Protein AF-X1RMA0-F1 (afdb_monomer)

Nearest PDB structures (foldseek):
  2y9h-assembly2_C  TM=3.736E-01  e=3.540E-01  Thermus thermophilus HB8
  2y9h-assembly3_E  TM=3.207E-01  e=3.540E-01  Thermus thermophilus HB8
  4dtt-assembly1_A  TM=2.910E-01  e=2.922E+00  Homo sapiens

Structure (mmCIF, N/CA/C/O backbone):
data_AF-X1RMA0-F1
#
_entry.id   AF-X1RMA0-F1
#
loop_
_atom_site.group_PDB
_atom_site.id
_atom_site.type_symbol
_atom_site.label_atom_id
_atom_site.label_alt_id
_atom_site.label_comp_id
_atom_site.label_asym_id
_atom_site.label_entity_id
_atom_site.label_seq_id
_atom_site.pdbx_PDB_ins_code
_atom_site.Cartn_x
_atom_site.Cartn_y
_atom_site.Cartn_z
_atom_site.occupancy
_atom_site.B_iso_or_equiv
_atom_site.auth_seq_id
_atom_site.auth_comp_id
_atom_site.auth_asym_id
_atom_site.auth_atom_id
_atom_site.pdbx_PDB_model_num
ATOM 1 N N . MET A 1 1 ? -9.703 4.167 1.475 1.00 93.69 1 MET A N 1
ATOM 2 C CA . MET A 1 1 ? -9.109 4.541 0.170 1.00 93.69 1 MET A CA 1
ATOM 3 C C . MET A 1 1 ? -8.806 3.304 -0.662 1.00 93.69 1 MET A C 1
ATOM 5 O O . MET A 1 1 ? -8.514 2.256 -0.095 1.00 93.69 1 MET A O 1
ATOM 9 N N . PHE A 1 2 ? -8.829 3.429 -1.986 1.00 94.50 2 PHE A N 1
ATOM 10 C CA . PHE A 1 2 ? -8.425 2.389 -2.934 1.00 94.50 2 PHE A CA 1
ATOM 11 C C . PHE A 1 2 ? -7.285 2.900 -3.820 1.00 94.50 2 PHE A C 1
ATOM 13 O O . PHE A 1 2 ? -7.310 4.049 -4.250 1.00 94.50 2 PHE A O 1
ATOM 20 N N . GLY A 1 3 ? -6.272 2.078 -4.086 1.00 94.06 3 GLY A N 1
ATOM 21 C CA . GLY A 1 3 ? -5.057 2.512 -4.764 1.00 94.06 3 GLY A CA 1
ATOM 22 C C . GLY A 1 3 ? -4.487 1.504 -5.753 1.00 94.06 3 GLY A C 1
ATOM 23 O O . GLY A 1 3 ? -4.527 0.296 -5.545 1.00 94.06 3 GLY A O 1
ATOM 24 N N . HIS A 1 4 ? -3.884 2.047 -6.800 1.00 94.12 4 HIS A N 1
ATOM 25 C CA . HIS A 1 4 ? -3.093 1.368 -7.814 1.00 94.12 4 HIS A CA 1
ATOM 26 C C . HIS A 1 4 ? -1.641 1.817 -7.668 1.00 94.12 4 HIS A C 1
ATOM 28 O O . HIS A 1 4 ? -1.343 2.981 -7.936 1.00 94.12 4 HIS A O 1
ATOM 34 N N . LEU A 1 5 ? -0.740 0.932 -7.244 1.00 95.50 5 LEU A N 1
ATOM 35 C CA . LEU A 1 5 ? 0.648 1.259 -6.904 1.00 95.50 5 LEU A CA 1
ATOM 36 C C . LEU A 1 5 ? 1.614 0.472 -7.792 1.00 95.50 5 LEU A C 1
ATOM 38 O O . LEU A 1 5 ? 1.718 -0.750 -7.694 1.00 95.50 5 LEU A O 1
ATOM 42 N N . THR A 1 6 ? 2.355 1.171 -8.641 1.00 94.75 6 THR A N 1
ATOM 43 C CA . THR A 1 6 ? 3.224 0.575 -9.662 1.00 94.75 6 THR A CA 1
ATOM 44 C C . THR A 1 6 ? 4.682 0.924 -9.415 1.00 94.75 6 THR A C 1
ATOM 46 O O . THR A 1 6 ? 5.013 2.069 -9.086 1.00 94.75 6 THR A O 1
ATOM 49 N N . TYR A 1 7 ? 5.563 -0.048 -9.631 1.00 95.38 7 TYR A N 1
ATOM 50 C CA . TYR A 1 7 ? 7.005 0.189 -9.667 1.00 95.38 7 TYR A CA 1
ATOM 51 C C . TYR A 1 7 ? 7.424 0.879 -10.976 1.00 95.38 7 TYR A C 1
ATOM 53 O O . TYR A 1 7 ? 6.685 0.892 -11.965 1.00 95.38 7 TYR A O 1
ATOM 61 N N . LYS A 1 8 ? 8.610 1.489 -10.980 1.00 93.81 8 LYS A N 1
ATOM 62 C CA . LYS A 1 8 ? 9.207 2.100 -12.181 1.00 93.81 8 LYS A CA 1
ATOM 63 C C . LYS A 1 8 ? 9.932 1.075 -13.056 1.00 93.81 8 LYS A C 1
ATOM 65 O O . LYS A 1 8 ? 9.943 1.222 -14.271 1.00 93.81 8 LYS A O 1
ATOM 70 N N . GLN A 1 9 ? 10.482 0.030 -12.441 1.00 91.12 9 GLN A N 1
ATOM 71 C CA . GLN A 1 9 ? 11.239 -1.050 -13.081 1.00 91.12 9 GLN A CA 1
ATOM 72 C C . GLN A 1 9 ? 10.783 -2.420 -12.552 1.00 91.12 9 GLN A C 1
ATOM 74 O O . GLN A 1 9 ? 10.134 -2.478 -11.499 1.00 91.12 9 GLN A O 1
ATOM 79 N N . PRO A 1 10 ? 11.117 -3.526 -13.244 1.00 91.44 10 PRO A N 1
ATOM 80 C CA . PRO A 1 10 ? 10.883 -4.871 -12.736 1.00 91.44 10 PRO A CA 1
ATOM 81 C C . PRO A 1 10 ? 11.479 -5.064 -11.338 1.00 91.44 10 PRO A C 1
ATOM 83 O O . PRO A 1 10 ? 12.579 -4.606 -11.028 1.00 91.44 10 PRO A O 1
ATOM 86 N N . VAL A 1 11 ? 10.739 -5.756 -10.477 1.00 91.25 11 VAL A N 1
ATOM 87 C CA . VAL A 1 11 ? 11.138 -6.025 -9.097 1.00 91.25 11 VAL A CA 1
ATOM 88 C C . VAL A 1 11 ? 10.791 -7.465 -8.748 1.00 91.25 11 VAL A C 1
ATOM 90 O O . VAL A 1 11 ? 9.739 -7.976 -9.130 1.00 91.25 11 VAL A O 1
ATOM 93 N N . THR A 1 12 ? 11.686 -8.136 -8.024 1.00 89.69 12 THR A N 1
ATOM 94 C CA . THR A 1 12 ? 11.405 -9.474 -7.499 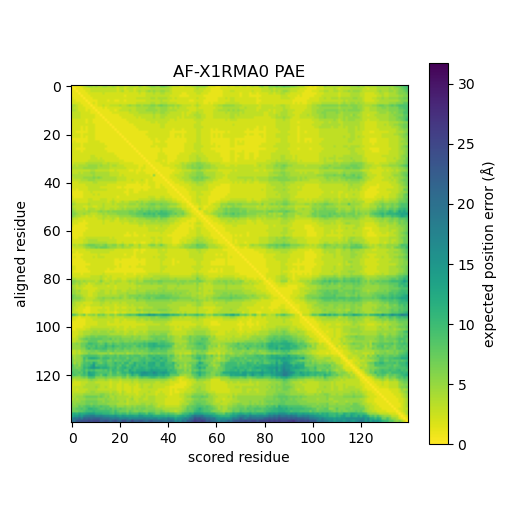1.00 89.69 12 THR A CA 1
ATOM 95 C C . THR A 1 12 ? 10.275 -9.404 -6.477 1.00 89.69 12 THR A C 1
ATOM 97 O O . THR A 1 12 ? 10.128 -8.399 -5.778 1.00 89.69 12 THR A O 1
ATOM 100 N N . LYS A 1 13 ? 9.506 -10.486 -6.321 1.00 86.69 13 LYS A N 1
ATOM 101 C CA . LYS A 1 13 ? 8.422 -10.539 -5.327 1.00 86.69 13 LYS A CA 1
ATOM 102 C C . LYS A 1 13 ? 8.906 -10.149 -3.923 1.00 86.69 13 LYS A C 1
ATOM 104 O O . LYS A 1 13 ? 8.296 -9.312 -3.273 1.00 86.69 13 LYS A O 1
ATOM 109 N N . ILE A 1 14 ? 10.064 -10.668 -3.507 1.00 90.94 14 ILE A N 1
ATOM 110 C CA . ILE A 1 14 ? 10.681 -10.358 -2.205 1.00 90.94 14 ILE A CA 1
ATOM 111 C C . ILE A 1 14 ? 10.988 -8.860 -2.066 1.00 90.94 14 ILE A C 1
ATOM 113 O O . ILE A 1 14 ? 10.750 -8.265 -1.013 1.00 90.94 14 ILE A O 1
ATOM 117 N N . GLY A 1 15 ? 11.529 -8.237 -3.119 1.00 92.25 15 GLY A N 1
ATOM 118 C CA . GLY A 1 15 ? 11.789 -6.799 -3.129 1.00 92.25 15 GLY A CA 1
ATOM 119 C C . GLY A 1 15 ? 10.497 -5.990 -3.032 1.00 92.25 15 GLY A C 1
ATOM 120 O O . GLY A 1 15 ? 10.431 -5.033 -2.263 1.00 92.25 15 GLY A O 1
ATOM 121 N N . ALA A 1 16 ? 9.460 -6.416 -3.753 1.00 91.94 16 ALA A N 1
ATOM 122 C CA . ALA A 1 16 ? 8.169 -5.750 -3.739 1.00 91.94 16 ALA A CA 1
ATOM 123 C C . ALA A 1 16 ? 7.491 -5.839 -2.367 1.00 91.94 16 ALA A C 1
ATOM 125 O O . ALA A 1 16 ? 7.029 -4.830 -1.846 1.00 91.94 16 ALA A O 1
ATOM 126 N N . ASP A 1 17 ? 7.503 -7.014 -1.740 1.00 92.56 17 ASP A N 1
ATOM 127 C CA . ASP A 1 17 ? 6.925 -7.227 -0.409 1.00 92.56 17 ASP A CA 1
ATOM 128 C C . ASP A 1 17 ? 7.653 -6.396 0.658 1.00 92.56 17 ASP A C 1
ATOM 130 O O . ASP A 1 17 ? 7.027 -5.789 1.527 1.00 92.56 17 ASP A O 1
ATOM 134 N N . ARG A 1 18 ? 8.983 -6.279 0.564 1.00 94.38 18 ARG A N 1
ATOM 135 C CA . ARG A 1 18 ? 9.770 -5.407 1.449 1.00 94.38 18 ARG A CA 1
ATOM 136 C C . ARG A 1 18 ? 9.368 -3.939 1.316 1.00 94.38 18 ARG A C 1
ATOM 138 O O . ARG A 1 18 ? 9.212 -3.255 2.328 1.00 94.38 18 ARG A O 1
ATOM 145 N N . ASP A 1 19 ? 9.238 -3.450 0.090 1.00 95.19 19 ASP A N 1
ATOM 146 C CA . ASP A 1 19 ? 8.869 -2.059 -0.167 1.00 95.19 19 ASP A CA 1
ATOM 147 C C . ASP A 1 19 ? 7.413 -1.791 0.224 1.00 95.19 19 ASP A C 1
ATOM 149 O O . ASP A 1 19 ? 7.128 -0.769 0.844 1.00 95.19 19 ASP A O 1
ATOM 153 N N . PHE A 1 20 ? 6.511 -2.740 -0.024 1.00 95.31 20 PHE A N 1
ATOM 154 C CA . PHE A 1 20 ? 5.125 -2.658 0.421 1.00 95.31 20 PHE A CA 1
ATOM 155 C C . PHE A 1 20 ? 5.016 -2.586 1.951 1.00 95.31 20 PHE A C 1
ATOM 157 O O . PHE A 1 20 ? 4.337 -1.714 2.487 1.00 95.31 20 PHE A O 1
ATOM 164 N N . ASN A 1 21 ? 5.773 -3.408 2.679 1.00 95.31 21 ASN A N 1
ATOM 165 C CA . ASN A 1 21 ? 5.822 -3.343 4.142 1.00 95.31 21 ASN A CA 1
ATOM 166 C C . ASN A 1 21 ? 6.363 -1.999 4.658 1.00 95.31 21 ASN A C 1
ATOM 168 O O . ASN A 1 21 ? 5.904 -1.487 5.682 1.00 95.31 21 ASN A O 1
ATOM 172 N N . ARG A 1 22 ? 7.326 -1.388 3.953 1.00 96.00 22 ARG A N 1
ATOM 173 C CA . ARG A 1 22 ? 7.806 -0.029 4.266 1.00 96.00 22 ARG A CA 1
ATOM 174 C C . ARG A 1 22 ? 6.733 1.025 4.006 1.00 96.00 22 ARG A C 1
ATOM 176 O O . ARG A 1 22 ? 6.605 1.948 4.805 1.00 96.00 22 ARG A O 1
ATOM 183 N N . PHE A 1 23 ? 5.971 0.879 2.926 1.00 97.06 23 PHE A N 1
ATOM 184 C CA . PHE A 1 23 ? 4.841 1.744 2.607 1.00 97.06 23 PHE A CA 1
ATOM 185 C C . PHE A 1 23 ? 3.773 1.684 3.700 1.00 97.06 23 PHE A C 1
ATOM 187 O O . PHE A 1 23 ? 3.458 2.717 4.283 1.00 97.06 23 PHE A O 1
ATOM 194 N N . VAL A 1 24 ? 3.305 0.486 4.063 1.00 97.25 24 VAL A N 1
ATOM 195 C CA . VAL A 1 24 ? 2.326 0.286 5.146 1.00 97.25 24 VAL A CA 1
ATOM 196 C C . VAL A 1 24 ? 2.829 0.886 6.459 1.00 97.25 24 VAL A C 1
ATOM 198 O O . VAL A 1 24 ? 2.106 1.645 7.099 1.00 97.25 24 VAL A O 1
ATOM 201 N N . ARG A 1 25 ? 4.099 0.651 6.821 1.00 96.56 25 ARG A N 1
ATOM 202 C CA . ARG A 1 25 ? 4.703 1.270 8.009 1.00 96.56 25 ARG A CA 1
ATOM 203 C C . ARG A 1 25 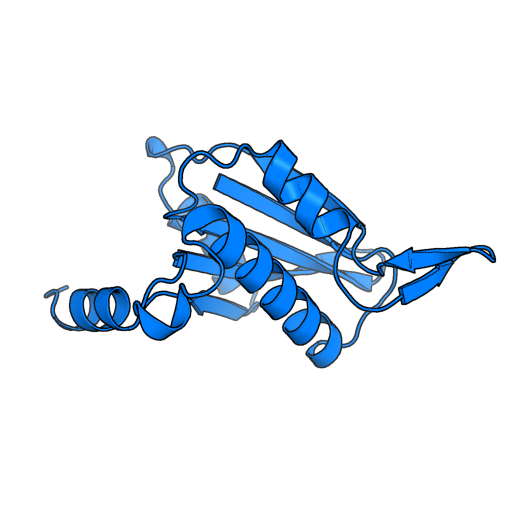? 4.670 2.799 7.949 1.00 96.56 25 ARG A C 1
ATOM 205 O O . ARG A 1 25 ? 4.411 3.431 8.965 1.00 96.56 25 ARG A O 1
ATOM 212 N N . GLY A 1 26 ? 4.956 3.390 6.792 1.00 96.56 26 GLY A N 1
ATOM 213 C CA . GLY A 1 26 ? 4.903 4.841 6.618 1.00 96.56 26 GLY A CA 1
ATOM 214 C C . GLY A 1 26 ? 3.492 5.406 6.803 1.00 96.56 26 GLY A C 1
ATOM 215 O O . GLY A 1 26 ? 3.346 6.500 7.344 1.00 96.56 26 GLY A O 1
ATOM 216 N N . ILE A 1 27 ? 2.460 4.653 6.408 1.00 97.56 27 ILE A N 1
ATOM 217 C CA . ILE A 1 27 ? 1.061 5.009 6.673 1.00 97.56 27 ILE A CA 1
ATOM 218 C C . ILE A 1 27 ? 0.776 4.891 8.173 1.00 97.56 27 ILE A C 1
ATOM 220 O O . ILE A 1 27 ? 0.302 5.852 8.768 1.00 97.56 27 ILE A O 1
ATOM 224 N N . ASP A 1 28 ? 1.129 3.768 8.804 1.00 97.75 28 ASP A N 1
ATOM 225 C CA . ASP A 1 28 ? 0.931 3.564 10.245 1.00 97.75 28 ASP A CA 1
ATOM 226 C C . ASP A 1 28 ? 1.565 4.680 11.085 1.00 97.75 28 ASP A C 1
ATOM 228 O O . ASP A 1 28 ? 0.936 5.209 12.000 1.00 97.75 28 ASP A O 1
ATOM 232 N N . GLU A 1 29 ? 2.809 5.057 10.775 1.00 96.81 29 GLU A N 1
ATOM 233 C CA . GLU A 1 29 ? 3.522 6.123 11.481 1.00 96.81 29 GLU A CA 1
ATOM 234 C C . GLU A 1 29 ? 2.813 7.475 11.332 1.00 96.81 29 GLU A C 1
ATOM 236 O O . GLU A 1 29 ? 2.744 8.232 12.302 1.00 96.81 29 GLU A O 1
ATOM 241 N N . LYS A 1 30 ? 2.255 7.766 10.150 1.00 96.50 30 LYS A N 1
ATOM 242 C CA . LYS A 1 30 ? 1.468 8.979 9.900 1.00 96.50 30 LYS A CA 1
ATOM 243 C C . LYS A 1 30 ? 0.116 8.962 10.622 1.00 96.50 30 LYS A C 1
ATOM 245 O O . LYS A 1 30 ? -0.289 9.996 11.138 1.00 96.50 30 LYS A O 1
ATOM 250 N N . CYS A 1 31 ? -0.563 7.816 10.687 1.00 96.81 31 CYS A N 1
ATOM 251 C CA . CYS A 1 31 ? -1.885 7.698 11.310 1.00 96.81 31 CYS A CA 1
ATOM 252 C C . CYS A 1 31 ? -1.827 7.609 12.842 1.00 96.81 31 CYS A C 1
ATOM 254 O O . CYS A 1 31 ? -2.713 8.112 13.529 1.00 96.81 31 CYS A O 1
ATOM 256 N N . PHE A 1 32 ? -0.818 6.933 13.396 1.00 96.62 32 PHE A N 1
ATOM 257 C CA . PHE A 1 32 ? -0.803 6.521 14.807 1.00 96.62 32 PHE A CA 1
ATOM 258 C C . PHE A 1 32 ? 0.453 6.965 15.573 1.00 96.62 32 PHE A C 1
ATOM 260 O O . PHE A 1 32 ? 0.549 6.745 16.788 1.00 96.62 32 PHE A O 1
ATOM 267 N N . GLY A 1 33 ? 1.413 7.595 14.890 1.00 96.25 33 GLY A N 1
ATOM 268 C CA . GLY A 1 33 ? 2.694 8.028 15.443 1.00 96.25 33 GLY A CA 1
ATOM 269 C C . GLY A 1 33 ? 3.757 6.923 15.482 1.00 96.25 33 GLY A C 1
ATOM 270 O O . GLY A 1 33 ? 3.502 5.750 15.227 1.00 96.25 33 GLY A O 1
ATOM 271 N N . ARG A 1 34 ? 4.992 7.289 15.852 1.00 95.50 34 ARG A N 1
ATOM 272 C CA . ARG A 1 34 ? 6.168 6.390 15.786 1.00 95.50 34 ARG A CA 1
ATOM 273 C C . ARG A 1 34 ? 6.063 5.130 16.656 1.00 95.50 34 ARG A C 1
ATOM 275 O O . ARG A 1 34 ? 6.669 4.123 16.316 1.00 95.50 34 ARG A O 1
ATOM 282 N N . ARG A 1 35 ? 5.302 5.185 17.757 1.00 95.56 35 ARG A N 1
ATOM 283 C CA . ARG A 1 35 ? 5.114 4.076 18.717 1.00 95.56 35 ARG A CA 1
ATOM 284 C C . ARG A 1 35 ? 3.838 3.259 18.463 1.00 95.56 35 ARG A C 1
ATOM 286 O O . ARG A 1 35 ? 3.191 2.776 19.395 1.00 95.56 35 ARG A O 1
ATOM 293 N N . TYR A 1 36 ? 3.381 3.202 17.213 1.00 96.00 36 TYR A N 1
ATOM 294 C CA . TYR A 1 36 ? 2.120 2.543 16.871 1.00 96.00 36 TYR A CA 1
ATOM 295 C C . TYR A 1 36 ? 2.142 1.038 17.185 1.00 96.00 36 TYR A C 1
ATOM 297 O O . TYR A 1 36 ? 1.122 0.485 17.599 1.00 96.00 36 TYR A O 1
ATOM 305 N N . ARG A 1 37 ? 3.309 0.390 17.050 1.00 93.19 37 ARG A N 1
ATOM 306 C CA . ARG A 1 37 ? 3.493 -1.056 17.255 1.00 93.19 37 ARG A CA 1
ATOM 307 C C . ARG A 1 37 ? 3.305 -1.449 18.712 1.00 93.19 37 ARG A C 1
ATOM 309 O O . ARG A 1 37 ? 2.588 -2.397 19.009 1.00 93.19 37 ARG A O 1
ATOM 316 N N . GLU A 1 38 ? 3.894 -0.679 19.617 1.00 94.81 38 GLU A N 1
ATOM 317 C CA . GLU A 1 38 ? 3.796 -0.839 21.068 1.00 94.81 38 GLU A CA 1
ATOM 318 C C . GLU A 1 38 ? 2.360 -0.626 21.551 1.00 94.81 38 GLU A C 1
ATOM 320 O O . GLU A 1 38 ? 1.929 -1.215 22.536 1.00 94.81 38 GLU A O 1
ATOM 325 N N . ARG A 1 39 ? 1.591 0.188 20.819 1.00 93.06 39 ARG A N 1
ATOM 326 C CA . ARG A 1 39 ? 0.165 0.431 21.064 1.00 93.06 39 ARG A CA 1
ATOM 327 C C . ARG A 1 39 ? -0.752 -0.578 20.366 1.00 93.06 39 ARG A C 1
ATOM 329 O O . ARG A 1 39 ? -1.970 -0.408 20.407 1.00 93.06 39 ARG A O 1
ATOM 336 N N . GLY A 1 40 ? -0.193 -1.584 19.688 1.00 93.81 40 GLY A N 1
ATOM 337 C CA . GLY A 1 40 ? -0.951 -2.590 18.944 1.00 93.81 40 GLY A CA 1
ATOM 338 C C . GLY A 1 40 ? -1.832 -2.004 17.837 1.00 93.81 40 GLY A C 1
ATOM 339 O O . GLY A 1 40 ? -2.865 -2.584 17.507 1.00 93.81 40 GLY A O 1
ATOM 340 N N . LYS A 1 41 ? -1.475 -0.831 17.303 1.00 95.38 41 LYS A N 1
ATOM 341 C CA . LYS A 1 41 ? -2.185 -0.185 16.195 1.00 95.38 41 LYS A CA 1
ATOM 342 C C . LYS A 1 41 ? -1.634 -0.693 14.870 1.00 95.38 41 LYS A C 1
ATOM 344 O O . LYS A 1 41 ? -0.470 -1.064 14.784 1.00 95.38 41 LYS A O 1
ATOM 349 N N . HIS A 1 42 ? -2.486 -0.728 13.860 1.00 97.19 42 HIS A N 1
ATOM 350 C CA . HIS A 1 42 ? -2.116 -1.009 12.481 1.00 97.19 42 HIS A CA 1
ATOM 351 C C . HIS A 1 42 ? -3.280 -0.576 11.596 1.00 97.19 42 HIS A C 1
ATOM 353 O O . HIS A 1 42 ? -4.442 -0.732 12.000 1.00 97.19 42 HIS A O 1
ATOM 359 N N . ILE A 1 43 ? -2.996 -0.062 10.405 1.00 97.00 43 ILE A N 1
ATOM 360 C CA . ILE A 1 43 ? -4.024 0.096 9.383 1.00 97.00 43 ILE A CA 1
ATOM 361 C C . ILE A 1 43 ? -4.588 -1.277 9.006 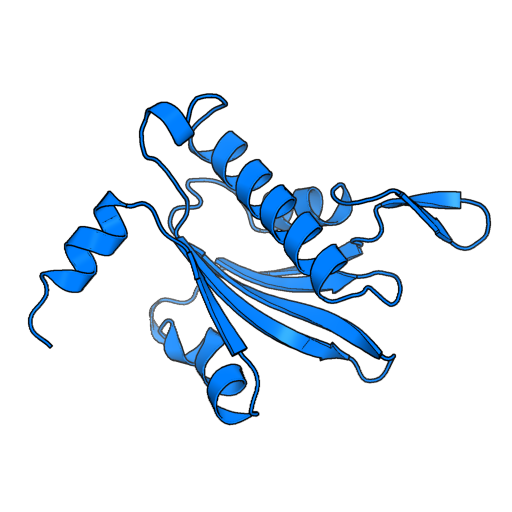1.00 97.00 43 ILE A C 1
ATOM 363 O O . ILE A 1 43 ? -4.015 -2.323 9.309 1.00 97.00 43 ILE A O 1
ATOM 367 N N . THR A 1 44 ? -5.743 -1.288 8.353 1.00 95.38 44 THR A N 1
ATOM 368 C CA . THR A 1 44 ? -6.245 -2.509 7.714 1.00 95.38 44 THR A CA 1
ATOM 369 C C . THR A 1 44 ? -6.037 -2.386 6.220 1.00 95.38 44 THR A C 1
ATOM 371 O O . THR A 1 44 ? -6.328 -1.337 5.648 1.00 95.38 44 THR A O 1
ATOM 374 N N . PHE A 1 45 ? -5.544 -3.435 5.577 1.00 95.25 45 PHE A N 1
ATOM 375 C CA . PHE A 1 45 ? -5.402 -3.448 4.133 1.00 95.25 45 PHE A CA 1
ATOM 376 C C . PHE A 1 45 ? -5.756 -4.799 3.527 1.00 95.25 45 PHE A C 1
ATOM 378 O O . PHE A 1 45 ? -5.590 -5.843 4.154 1.00 95.25 45 PHE A O 1
ATOM 385 N N . ALA A 1 46 ? -6.187 -4.758 2.271 1.00 93.44 46 ALA A N 1
ATOM 386 C CA . ALA A 1 46 ? -6.183 -5.895 1.366 1.00 93.44 46 ALA A CA 1
ATOM 387 C C . ALA A 1 46 ? -5.362 -5.523 0.127 1.00 93.44 46 ALA A C 1
ATOM 389 O O . ALA A 1 46 ? -5.527 -4.432 -0.419 1.00 93.44 46 ALA A O 1
ATOM 390 N N . ARG A 1 47 ? -4.469 -6.409 -0.307 1.00 93.50 47 ARG A N 1
ATOM 391 C CA . ARG A 1 47 ? -3.535 -6.195 -1.413 1.00 93.50 47 ARG A CA 1
ATOM 392 C C . ARG A 1 47 ? -3.652 -7.332 -2.417 1.00 93.50 47 ARG A C 1
ATOM 394 O O . ARG A 1 47 ? -3.363 -8.476 -2.089 1.00 93.50 47 ARG A O 1
ATOM 401 N N . GLY A 1 48 ? -4.015 -7.001 -3.649 1.00 90.50 48 GLY A N 1
ATOM 402 C CA . GLY A 1 48 ? -3.827 -7.857 -4.816 1.00 90.50 48 GLY A CA 1
ATOM 403 C C . GLY A 1 48 ? -2.540 -7.489 -5.550 1.00 90.50 48 GLY A C 1
ATOM 404 O O . GLY A 1 48 ? -2.173 -6.313 -5.612 1.00 90.50 48 GLY A O 1
ATOM 405 N N . VAL A 1 49 ? -1.860 -8.480 -6.119 1.00 88.38 49 VAL A N 1
ATOM 406 C CA . VAL A 1 49 ? -0.660 -8.276 -6.944 1.00 88.38 49 VAL A CA 1
ATOM 407 C C . VAL A 1 49 ? -0.930 -8.745 -8.369 1.00 88.38 49 VAL A C 1
ATOM 409 O O . VAL A 1 49 ? -1.410 -9.856 -8.577 1.00 88.38 49 VAL A O 1
ATOM 412 N N . GLU A 1 50 ? -0.581 -7.913 -9.346 1.00 87.00 50 GLU A N 1
ATOM 413 C CA . GLU A 1 50 ? -0.570 -8.263 -10.765 1.00 87.00 50 GLU A CA 1
ATOM 414 C C . GLU A 1 50 ? 0.710 -7.764 -11.444 1.00 87.00 50 GLU A C 1
ATOM 416 O O . GLU A 1 50 ? 1.448 -6.942 -10.898 1.00 87.00 50 GLU A O 1
ATOM 421 N N . TYR A 1 51 ? 0.968 -8.243 -12.657 1.00 86.31 51 TYR A N 1
ATOM 422 C CA . TYR A 1 51 ? 2.000 -7.690 -13.527 1.00 86.31 51 TYR A CA 1
ATOM 423 C C . TYR A 1 51 ? 1.336 -6.867 -14.628 1.00 86.31 51 TYR A C 1
ATOM 425 O O . TYR A 1 51 ? 0.389 -7.321 -15.268 1.00 86.31 51 TYR A O 1
ATOM 433 N N . GLN A 1 52 ? 1.837 -5.656 -14.868 1.00 84.50 52 GLN A N 1
ATOM 434 C CA . GLN A 1 52 ? 1.457 -4.901 -16.062 1.00 84.50 52 GLN A CA 1
ATOM 435 C C . GLN A 1 52 ? 2.002 -5.585 -17.319 1.00 84.50 52 GLN A C 1
ATOM 437 O O . GLN A 1 52 ? 2.970 -6.337 -17.246 1.00 84.50 52 GLN A O 1
ATOM 442 N N . ILE A 1 53 ? 1.458 -5.229 -18.488 1.00 84.25 53 ILE A N 1
ATOM 443 C CA . ILE A 1 53 ? 1.925 -5.722 -19.800 1.00 84.25 53 ILE A CA 1
ATOM 444 C C . ILE A 1 53 ? 3.445 -5.526 -19.974 1.00 84.25 53 ILE A C 1
ATOM 446 O O . ILE A 1 53 ? 4.122 -6.369 -20.546 1.00 84.25 53 ILE A O 1
ATOM 450 N N . ARG A 1 54 ? 4.006 -4.456 -19.394 1.00 85.31 54 ARG A N 1
ATOM 451 C CA . ARG A 1 54 ? 5.453 -4.170 -19.369 1.00 85.31 54 ARG A CA 1
ATOM 452 C C . ARG A 1 54 ? 6.282 -5.020 -18.384 1.00 85.31 54 ARG A C 1
ATOM 454 O O . ARG A 1 54 ? 7.427 -4.679 -18.109 1.00 85.31 54 ARG A O 1
ATOM 461 N N . GLY A 1 55 ? 5.704 -6.055 -17.775 1.00 84.94 55 GLY A N 1
ATOM 462 C CA . GLY A 1 55 ? 6.384 -6.959 -16.836 1.00 84.94 55 GLY A CA 1
ATOM 463 C C . GLY A 1 55 ? 6.677 -6.367 -15.453 1.00 84.94 55 GLY A C 1
ATOM 464 O O . GLY A 1 55 ? 7.420 -6.955 -14.669 1.00 84.94 55 GLY A O 1
ATOM 465 N N . VAL A 1 56 ? 6.109 -5.203 -15.125 1.00 90.25 56 VAL A N 1
ATOM 466 C CA . VAL A 1 56 ? 6.337 -4.528 -13.840 1.00 90.25 56 VAL A CA 1
ATOM 467 C C . VAL A 1 56 ? 5.212 -4.846 -12.862 1.00 90.25 56 VAL A C 1
ATOM 469 O O . VAL A 1 56 ? 4.037 -4.788 -13.225 1.00 90.25 56 VAL A O 1
ATOM 472 N N . LEU A 1 57 ? 5.580 -5.147 -11.615 1.00 91.56 57 LEU A N 1
ATOM 473 C CA . LEU A 1 57 ? 4.634 -5.457 -10.550 1.00 91.56 57 LEU A CA 1
ATOM 474 C C . LEU A 1 57 ? 3.743 -4.244 -10.239 1.00 91.56 57 LEU A C 1
ATOM 476 O O . LEU A 1 57 ? 4.198 -3.098 -10.157 1.00 91.56 57 LEU A O 1
ATOM 480 N N . HIS A 1 58 ? 2.461 -4.518 -10.065 1.00 91.31 58 HIS A N 1
ATOM 481 C CA . HIS A 1 58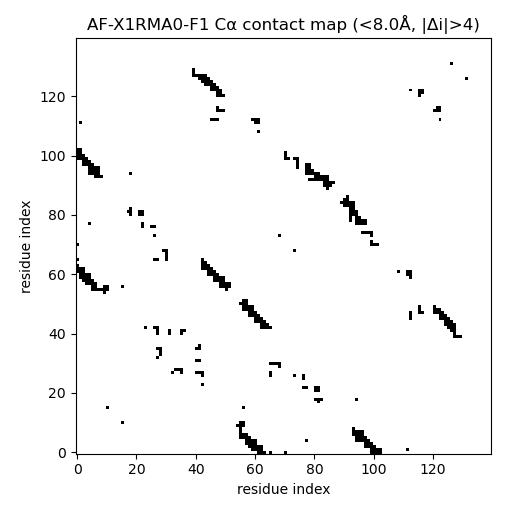 ? 1.411 -3.557 -9.800 1.00 91.31 58 HIS A CA 1
ATOM 482 C C . HIS A 1 58 ? 0.563 -4.064 -8.639 1.00 91.31 58 HIS A C 1
ATOM 484 O O . HIS A 1 58 ? 0.013 -5.163 -8.677 1.00 91.31 58 HIS A O 1
ATOM 490 N N . ASN A 1 59 ? 0.501 -3.271 -7.576 1.00 92.44 59 ASN A N 1
ATOM 491 C CA . ASN A 1 59 ? -0.320 -3.575 -6.419 1.00 92.44 59 ASN A CA 1
ATOM 492 C C . ASN A 1 59 ? -1.658 -2.867 -6.560 1.00 92.44 59 ASN A C 1
ATOM 494 O O . ASN A 1 59 ? -1.710 -1.669 -6.835 1.00 92.44 59 ASN A O 1
ATOM 498 N N . HIS A 1 60 ? -2.717 -3.593 -6.257 1.00 92.94 60 HIS A N 1
ATOM 499 C CA . HIS A 1 60 ? -4.032 -3.032 -6.021 1.00 92.94 60 HIS A CA 1
ATOM 500 C C . HIS A 1 60 ? -4.335 -3.133 -4.547 1.00 92.94 60 HIS A C 1
ATOM 502 O O . HIS A 1 60 ? -4.260 -4.220 -3.977 1.00 92.94 60 HIS A O 1
ATOM 508 N N . VAL A 1 61 ? -4.642 -2.009 -3.919 1.00 94.31 61 VAL A N 1
ATOM 509 C CA . VAL A 1 61 ? -4.738 -1.928 -2.467 1.00 94.31 61 VAL A CA 1
ATOM 510 C C . VAL A 1 61 ? -6.054 -1.309 -2.052 1.00 94.31 61 VAL A C 1
ATOM 512 O O . VAL A 1 61 ? -6.439 -0.253 -2.543 1.00 94.31 61 VAL A O 1
ATOM 515 N N . LEU A 1 62 ? -6.730 -1.950 -1.113 1.00 95.06 62 LEU A N 1
ATOM 516 C CA . LEU A 1 62 ? -7.806 -1.353 -0.343 1.00 95.06 62 LEU A CA 1
ATOM 517 C C . LEU A 1 62 ? -7.246 -1.038 1.041 1.00 95.06 62 LEU A C 1
ATOM 519 O O . LEU A 1 62 ? -6.747 -1.936 1.711 1.00 95.06 62 LEU A O 1
ATOM 523 N N . LEU A 1 63 ? -7.300 0.227 1.447 1.00 95.94 63 LEU A N 1
ATOM 524 C CA . LEU A 1 63 ? -6.738 0.733 2.698 1.00 95.94 63 LEU A CA 1
ATOM 525 C C . LEU A 1 63 ? -7.859 1.273 3.591 1.00 95.94 63 LEU A C 1
ATOM 527 O O . LEU A 1 63 ? -8.654 2.118 3.163 1.00 95.94 63 LEU A O 1
ATOM 531 N N . GLY A 1 64 ? -7.892 0.809 4.836 1.00 94.31 64 GLY A N 1
ATOM 532 C CA . GLY A 1 64 ? -8.811 1.226 5.889 1.00 94.31 64 GLY A CA 1
ATOM 533 C C . GLY A 1 64 ? -8.067 1.682 7.143 1.00 94.31 64 GLY A C 1
ATOM 534 O O . GLY A 1 64 ? -6.901 1.347 7.348 1.00 94.31 64 GLY A O 1
ATOM 535 N N . LEU A 1 65 ? -8.760 2.435 8.002 1.00 94.12 65 LEU A N 1
ATOM 536 C CA . LEU A 1 65 ? -8.189 3.067 9.203 1.00 94.12 65 LEU A CA 1
ATOM 537 C C . LEU A 1 65 ? -7.029 4.031 8.902 1.00 94.12 65 LEU A C 1
ATOM 539 O O . LEU A 1 65 ? -6.114 4.182 9.704 1.00 94.12 65 LEU A O 1
ATOM 543 N N . THR A 1 66 ? -7.077 4.704 7.755 1.00 95.38 66 THR A N 1
ATOM 544 C CA . THR A 1 66 ? -6.044 5.652 7.314 1.00 95.38 66 THR A CA 1
ATOM 545 C C . THR A 1 66 ? -6.163 7.040 7.955 1.00 95.38 66 THR A C 1
ATOM 547 O O . THR A 1 66 ? -5.377 7.925 7.629 1.00 95.38 66 THR A O 1
ATOM 550 N N . GLY A 1 67 ? -7.117 7.235 8.874 1.00 90.12 67 GLY A N 1
ATOM 551 C CA . GLY A 1 67 ? -7.380 8.529 9.509 1.00 90.12 67 GLY A CA 1
ATOM 552 C C . GLY A 1 67 ? -7.671 9.613 8.472 1.00 90.12 67 GLY A C 1
ATOM 553 O O . GLY A 1 67 ? -8.354 9.345 7.486 1.00 90.12 67 GLY A O 1
ATOM 554 N N . ASP A 1 68 ? -7.083 10.790 8.676 1.00 93.25 68 ASP A N 1
ATOM 555 C CA . ASP A 1 68 ? -7.277 11.979 7.833 1.00 93.25 68 ASP A CA 1
ATOM 556 C C . ASP A 1 68 ? -6.298 12.064 6.650 1.00 93.25 68 ASP A C 1
ATOM 558 O O . ASP A 1 68 ? -6.147 13.117 6.031 1.00 93.25 68 ASP A O 1
ATOM 562 N N . LEU A 1 69 ? -5.579 10.977 6.341 1.00 96.62 69 LEU A N 1
ATOM 563 C CA . LEU A 1 69 ? -4.682 10.969 5.189 1.00 96.62 69 LEU A CA 1
ATOM 564 C C . LEU A 1 69 ? -5.475 11.094 3.896 1.00 96.62 69 LEU A C 1
ATOM 566 O O . LEU A 1 69 ? -6.339 10.268 3.603 1.00 96.62 69 LEU A O 1
ATOM 570 N N . SER A 1 70 ? -5.105 12.085 3.091 1.00 96.75 70 SER A N 1
ATOM 571 C CA . SER A 1 70 ? -5.672 12.268 1.764 1.00 96.75 70 SER A CA 1
ATOM 572 C C . SER A 1 70 ? -5.114 11.235 0.774 1.00 96.75 70 SER A C 1
ATOM 574 O O . SER A 1 70 ? -4.001 10.722 0.960 1.00 96.75 70 SER A O 1
ATOM 576 N N . PRO A 1 71 ? -5.795 10.987 -0.359 1.00 96.75 71 PRO A N 1
ATOM 577 C CA . PRO A 1 71 ? -5.234 10.203 -1.458 1.00 96.75 71 PRO A CA 1
ATOM 578 C C . PRO A 1 71 ? -3.853 10.701 -1.907 1.00 96.75 71 PRO A C 1
ATOM 580 O O . PRO A 1 71 ? -2.977 9.902 -2.248 1.00 96.75 71 PRO A O 1
ATOM 583 N N . PHE A 1 72 ? -3.623 12.016 -1.852 1.00 96.75 72 PHE A N 1
ATOM 584 C CA . PHE A 1 72 ? -2.344 12.623 -2.208 1.00 96.75 72 PHE A CA 1
ATOM 585 C C . PHE A 1 72 ? -1.220 12.255 -1.232 1.00 96.75 72 PHE A C 1
ATOM 587 O O . PHE A 1 72 ? -0.104 11.978 -1.673 1.00 96.75 72 PHE A O 1
ATOM 594 N N . ASP A 1 73 ? -1.496 12.174 0.073 1.00 97.00 73 ASP A N 1
ATOM 595 C CA . ASP A 1 73 ? -0.513 11.723 1.066 1.00 97.00 73 ASP A CA 1
ATOM 596 C C . ASP A 1 73 ? -0.035 10.299 0.783 1.00 97.00 73 ASP A C 1
ATOM 598 O O . ASP A 1 73 ? 1.158 9.999 0.888 1.00 97.00 73 ASP A O 1
ATOM 602 N N . ILE A 1 74 ? -0.966 9.430 0.385 1.00 97.44 74 ILE A N 1
ATOM 603 C CA . ILE A 1 74 ? -0.687 8.038 0.037 1.00 97.44 74 ILE A CA 1
ATOM 604 C C . ILE A 1 74 ? 0.150 7.956 -1.245 1.00 97.44 74 ILE A C 1
ATOM 606 O O . ILE A 1 74 ? 1.154 7.239 -1.272 1.00 97.44 74 ILE A O 1
ATOM 610 N N . ILE A 1 75 ? -0.207 8.723 -2.281 1.00 97.69 75 ILE A N 1
ATOM 611 C CA . ILE A 1 75 ? 0.563 8.818 -3.534 1.00 97.69 75 ILE A CA 1
ATOM 612 C C . ILE A 1 75 ? 1.999 9.265 -3.242 1.00 97.69 75 ILE A C 1
ATOM 614 O O . ILE A 1 75 ? 2.953 8.592 -3.634 1.00 97.69 75 ILE A O 1
ATOM 618 N N . ARG A 1 76 ? 2.163 10.356 -2.486 1.00 96.75 76 ARG A N 1
ATOM 619 C CA . ARG A 1 76 ? 3.477 10.910 -2.132 1.00 96.75 76 ARG A CA 1
ATOM 620 C C . ARG A 1 76 ? 4.320 9.959 -1.303 1.00 96.75 76 ARG A C 1
ATOM 622 O O . ARG A 1 76 ? 5.540 9.932 -1.467 1.00 96.75 76 ARG A O 1
ATOM 629 N N . LEU A 1 77 ? 3.698 9.196 -0.410 1.00 96.62 77 LEU A N 1
ATOM 630 C CA . LEU A 1 77 ? 4.405 8.179 0.350 1.00 96.62 77 LEU A CA 1
ATOM 631 C C . LEU A 1 77 ? 4.910 7.067 -0.575 1.00 96.62 77 LEU A C 1
ATOM 633 O O . LEU A 1 77 ? 6.084 6.718 -0.495 1.00 96.62 77 LEU A O 1
ATOM 637 N N . TRP A 1 78 ? 4.072 6.554 -1.481 1.00 97.31 78 TRP A N 1
ATOM 638 C CA . TRP A 1 78 ? 4.500 5.540 -2.448 1.00 97.31 78 TRP A CA 1
ATOM 639 C C . TRP A 1 78 ? 5.658 6.033 -3.314 1.00 97.31 78 TRP A C 1
ATOM 641 O O . TRP A 1 78 ? 6.645 5.324 -3.447 1.00 97.31 78 TRP A O 1
ATOM 651 N N . GLU A 1 79 ? 5.597 7.254 -3.841 1.00 95.50 79 GLU 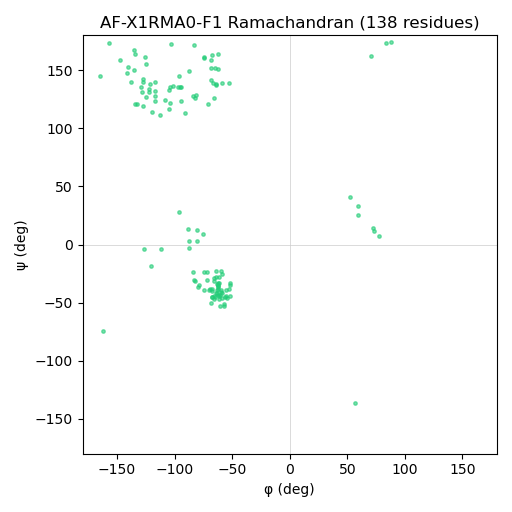A N 1
ATOM 652 C CA . GLU A 1 79 ? 6.630 7.843 -4.711 1.00 95.50 79 GLU A CA 1
ATOM 653 C C . GLU A 1 79 ? 8.026 7.950 -4.071 1.00 95.50 79 GLU A C 1
ATOM 655 O O . GLU A 1 79 ? 9.025 8.050 -4.786 1.00 95.50 79 GLU A O 1
ATOM 660 N N . ARG A 1 80 ? 8.107 7.964 -2.735 1.00 93.50 80 ARG A N 1
ATOM 661 C CA . ARG A 1 80 ? 9.329 8.300 -1.983 1.00 93.50 80 ARG A CA 1
ATOM 662 C C . ARG A 1 80 ? 9.953 7.133 -1.220 1.00 93.50 80 ARG A C 1
ATOM 664 O O . ARG A 1 80 ? 10.992 7.319 -0.590 1.00 93.50 80 ARG A O 1
ATOM 671 N N . ILE A 1 81 ? 9.328 5.960 -1.227 1.00 91.81 81 ILE A N 1
ATOM 672 C CA . ILE A 1 81 ? 9.783 4.794 -0.456 1.00 91.81 81 ILE A CA 1
ATOM 673 C C . ILE A 1 81 ? 10.488 3.744 -1.321 1.00 91.81 81 ILE A C 1
ATOM 675 O O . ILE A 1 81 ? 10.520 3.807 -2.537 1.00 91.81 81 ILE A O 1
ATOM 679 N N . GLY A 1 82 ? 11.061 2.734 -0.677 1.00 87.56 82 GLY A N 1
ATOM 680 C CA . GLY A 1 82 ? 11.703 1.617 -1.362 1.00 87.56 82 GLY A CA 1
ATOM 681 C C . GLY A 1 82 ? 13.175 1.851 -1.689 1.00 87.56 82 GLY A C 1
ATOM 682 O O . GLY A 1 82 ? 13.747 2.897 -1.390 1.00 87.56 82 GLY A O 1
ATOM 683 N N . SER A 1 83 ? 13.829 0.816 -2.211 1.00 87.75 83 SER A N 1
ATOM 684 C CA . SER A 1 83 ? 15.260 0.892 -2.527 1.00 87.75 83 SER A CA 1
ATOM 685 C C . SER A 1 83 ? 15.534 1.839 -3.695 1.00 87.75 83 SER A C 1
ATOM 687 O O . SER A 1 83 ? 14.787 1.849 -4.677 1.00 87.75 83 SER A O 1
ATOM 689 N N . LEU A 1 84 ? 16.634 2.591 -3.605 1.00 92.00 84 LEU A N 1
ATOM 690 C CA . LEU A 1 84 ? 17.114 3.405 -4.717 1.00 92.00 84 LEU A CA 1
ATOM 691 C C . LEU A 1 84 ? 17.584 2.505 -5.862 1.00 92.00 84 LEU A C 1
ATOM 693 O O . LEU A 1 84 ? 18.209 1.466 -5.637 1.00 92.00 84 LEU A O 1
ATOM 697 N N . VAL A 1 85 ? 17.245 2.904 -7.079 1.00 91.25 85 VAL A N 1
ATOM 698 C CA . VAL A 1 85 ? 17.681 2.299 -8.336 1.00 91.25 85 VAL A CA 1
ATOM 699 C C . VAL A 1 85 ? 18.079 3.410 -9.292 1.00 91.25 85 VAL A C 1
ATOM 701 O O . VAL A 1 85 ? 17.540 4.516 -9.220 1.00 91.25 85 VAL A O 1
ATOM 704 N N . GLU A 1 86 ? 19.026 3.114 -10.170 1.00 94.19 86 GLU A N 1
ATOM 705 C CA . GLU A 1 86 ? 19.398 4.029 -11.237 1.00 94.19 86 GLU A CA 1
ATOM 706 C C . GLU A 1 86 ? 18.442 3.858 -12.421 1.00 94.19 86 GLU A C 1
ATOM 708 O O . GLU A 1 86 ? 18.199 2.743 -12.894 1.00 94.19 86 GLU A O 1
ATOM 713 N N . ILE A 1 87 ? 17.868 4.970 -12.871 1.00 89.75 87 ILE A N 1
ATOM 714 C CA . ILE A 1 87 ? 17.042 5.051 -14.076 1.00 89.75 87 ILE A CA 1
ATOM 715 C C . ILE A 1 87 ? 17.529 6.280 -14.830 1.00 89.75 87 ILE A C 1
ATOM 717 O O . ILE A 1 87 ? 17.525 7.373 -14.263 1.00 89.75 87 ILE A O 1
ATOM 721 N N . ASP A 1 88 ? 17.985 6.084 -16.066 1.00 92.12 88 ASP A N 1
ATOM 722 C CA . ASP A 1 88 ? 18.510 7.143 -16.935 1.00 92.12 88 ASP A CA 1
ATOM 723 C C . ASP A 1 88 ? 19.613 7.992 -16.265 1.00 92.12 88 ASP A C 1
ATOM 725 O O . ASP A 1 88 ? 19.637 9.216 -16.372 1.00 92.12 88 ASP A O 1
ATOM 729 N N . GLY A 1 89 ? 20.515 7.342 -15.516 1.00 93.75 89 GLY A N 1
ATOM 730 C CA . GLY A 1 89 ? 21.627 7.998 -14.815 1.00 93.75 89 GLY A CA 1
ATOM 731 C C . GLY A 1 89 ? 21.246 8.725 -13.518 1.00 93.75 89 GLY A C 1
ATOM 732 O O . GLY A 1 89 ? 22.084 9.404 -12.927 1.00 93.75 89 GLY A O 1
ATOM 733 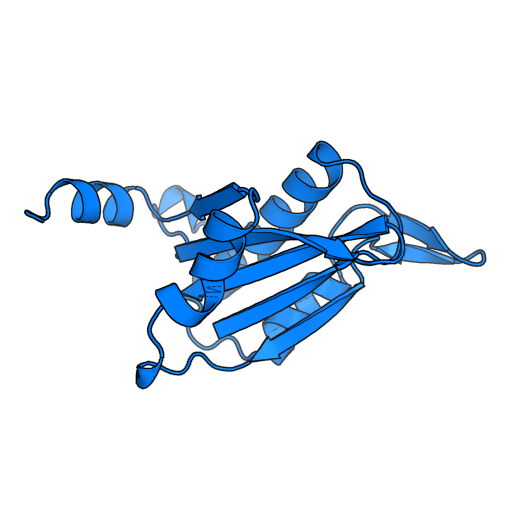N N . VAL A 1 90 ? 20.000 8.594 -13.048 1.00 94.38 90 VAL A N 1
ATOM 734 C CA . VAL A 1 90 ? 19.521 9.233 -11.814 1.00 94.38 90 VAL A CA 1
ATOM 735 C C . VAL A 1 90 ? 19.114 8.183 -10.785 1.00 94.38 90 VAL A C 1
ATOM 737 O O . VAL A 1 90 ? 18.230 7.356 -11.031 1.00 94.38 90 VAL A O 1
ATOM 740 N N . LEU A 1 91 ? 19.717 8.251 -9.592 1.00 95.00 91 LEU A N 1
ATOM 741 C CA . LEU A 1 91 ? 19.287 7.460 -8.440 1.00 95.00 91 LEU A CA 1
ATOM 742 C C . LEU A 1 91 ? 17.950 7.973 -7.912 1.00 95.00 91 LEU A C 1
ATOM 744 O O . LEU A 1 91 ? 17.820 9.116 -7.476 1.00 95.00 91 LEU A O 1
ATOM 748 N N . GLN A 1 92 ? 16.955 7.096 -7.899 1.00 93.94 92 GLN A N 1
ATOM 749 C CA . GLN A 1 92 ? 15.617 7.410 -7.418 1.00 93.94 92 GLN A CA 1
ATOM 750 C C . GLN A 1 92 ? 14.958 6.185 -6.780 1.00 93.94 92 GLN A C 1
ATOM 752 O O . GLN A 1 92 ? 15.360 5.053 -7.059 1.00 93.94 92 GLN A O 1
ATOM 757 N N . PRO A 1 93 ? 13.936 6.361 -5.923 1.00 94.19 93 PRO A N 1
ATOM 758 C CA . PRO A 1 93 ? 13.201 5.225 -5.385 1.00 94.19 93 PRO A CA 1
ATOM 759 C C . PRO A 1 93 ? 12.575 4.402 -6.516 1.00 94.19 93 PRO A C 1
ATOM 761 O O . PRO A 1 93 ? 12.072 4.966 -7.496 1.00 94.19 93 PRO A O 1
ATOM 764 N N . ARG A 1 94 ? 12.623 3.069 -6.389 1.00 92.94 94 ARG A N 1
ATOM 765 C CA . ARG A 1 94 ? 12.072 2.137 -7.392 1.00 92.94 94 ARG A CA 1
ATOM 766 C C . ARG A 1 94 ? 10.552 2.091 -7.437 1.00 92.94 94 ARG A C 1
ATOM 768 O O . ARG A 1 94 ? 9.981 1.689 -8.454 1.00 92.94 94 ARG A O 1
ATOM 775 N N . THR A 1 95 ? 9.889 2.453 -6.345 1.00 94.31 95 THR A N 1
ATOM 776 C CA . THR A 1 95 ? 8.460 2.760 -6.375 1.00 94.31 95 THR A CA 1
ATOM 777 C C . THR A 1 95 ? 8.253 4.046 -7.173 1.00 94.31 95 THR A C 1
ATOM 779 O O . THR A 1 95 ? 9.181 4.829 -7.381 1.00 94.31 95 THR A O 1
ATOM 782 N N . GLY A 1 96 ? 7.050 4.273 -7.691 1.00 85.88 96 GLY A N 1
ATOM 783 C CA . GLY A 1 96 ? 6.859 5.443 -8.539 1.00 85.88 96 GLY A CA 1
ATOM 784 C C . GLY A 1 96 ? 5.430 5.843 -8.735 1.00 85.88 96 GLY A C 1
ATOM 785 O O . GLY A 1 96 ? 4.996 6.841 -8.192 1.00 85.88 96 GLY A O 1
ATOM 786 N N . PHE A 1 97 ? 4.694 5.093 -9.536 1.00 91.69 97 PHE A N 1
ATOM 787 C CA . PHE A 1 97 ? 3.421 5.596 -10.026 1.00 91.69 97 PHE A CA 1
ATOM 788 C C . PHE A 1 97 ? 2.295 5.126 -9.123 1.00 91.69 97 PHE A C 1
ATOM 790 O O . PHE A 1 97 ? 2.128 3.920 -8.934 1.00 91.69 97 PHE A O 1
ATOM 797 N N . ALA A 1 98 ? 1.520 6.066 -8.593 1.00 95.94 98 ALA A N 1
ATOM 798 C CA . ALA A 1 98 ? 0.334 5.764 -7.814 1.00 95.94 98 ALA A CA 1
ATOM 799 C C . ALA A 1 98 ? -0.886 6.515 -8.352 1.00 95.94 98 ALA A C 1
ATOM 801 O O . ALA A 1 98 ? -0.802 7.676 -8.748 1.00 95.94 98 ALA A O 1
ATOM 802 N N . ARG A 1 99 ? -2.036 5.845 -8.333 1.00 95.50 99 ARG A N 1
ATOM 803 C CA . ARG A 1 99 ? -3.353 6.487 -8.391 1.00 95.50 99 ARG A CA 1
ATOM 804 C C . ARG A 1 99 ? -4.138 6.020 -7.188 1.00 95.50 99 ARG A C 1
ATOM 806 O O . ARG A 1 99 ? -4.223 4.817 -6.961 1.00 95.50 99 ARG A O 1
ATOM 813 N N . VAL A 1 100 ? -4.669 6.954 -6.416 1.00 96.12 100 VAL A N 1
ATOM 814 C CA . VAL A 1 100 ? -5.419 6.658 -5.197 1.00 96.12 100 VAL A CA 1
ATOM 815 C C . VAL A 1 100 ? -6.732 7.413 -5.261 1.00 96.12 100 VAL A C 1
ATOM 817 O O . VAL A 1 100 ? -6.769 8.578 -5.650 1.00 96.12 100 VAL A O 1
ATOM 820 N N . TYR A 1 101 ? -7.795 6.713 -4.904 1.00 94.50 101 TYR A N 1
ATOM 821 C CA . TYR A 1 101 ? -9.169 7.168 -4.935 1.00 94.50 101 TYR A CA 1
ATOM 822 C C . TYR A 1 101 ? -9.782 7.003 -3.550 1.00 94.50 101 TYR A C 1
ATOM 824 O O . TYR A 1 101 ? -9.375 6.139 -2.756 1.00 94.50 101 TYR A O 1
ATOM 832 N N . GLU A 1 102 ? -10.799 7.809 -3.279 1.00 93.00 102 GLU A N 1
ATOM 833 C CA . GLU A 1 102 ? -11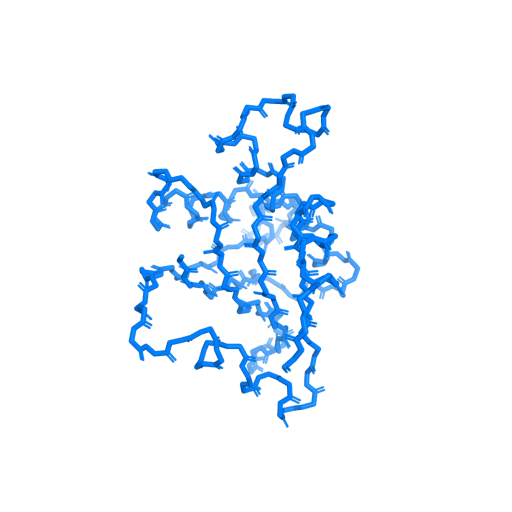.655 7.570 -2.129 1.00 93.00 102 GLU A CA 1
ATOM 834 C C . GLU A 1 102 ? -12.373 6.225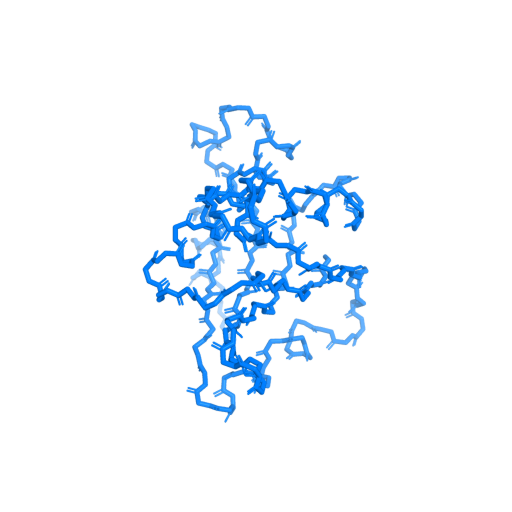 -2.253 1.00 93.00 102 GLU A C 1
ATOM 836 O O . GLU A 1 102 ? -12.598 5.701 -3.346 1.00 93.00 102 GLU A O 1
ATOM 841 N N . TYR A 1 103 ? -12.674 5.632 -1.103 1.00 90.19 103 TYR A N 1
ATOM 842 C CA . TYR A 1 103 ? -13.445 4.396 -1.058 1.00 90.19 103 TYR A CA 1
ATOM 843 C C . TYR A 1 103 ? -14.934 4.718 -1.182 1.00 90.19 103 TYR A C 1
ATOM 845 O O . TYR A 1 103 ? -15.439 5.530 -0.410 1.00 90.19 103 TYR A O 1
ATOM 853 N N . ASP A 1 104 ? -15.633 4.057 -2.106 1.00 89.38 104 ASP A N 1
ATOM 854 C CA . ASP A 1 104 ? -17.090 4.125 -2.191 1.00 89.38 104 ASP A CA 1
ATOM 855 C C . ASP A 1 104 ? -17.708 2.996 -1.345 1.00 89.38 104 ASP A C 1
ATOM 857 O O . ASP A 1 104 ? -17.550 1.814 -1.682 1.00 89.38 104 ASP A O 1
ATOM 861 N N . PRO A 1 105 ? -18.418 3.318 -0.247 1.00 86.56 105 PRO A N 1
ATOM 862 C CA . PRO A 1 105 ? -19.033 2.311 0.608 1.00 86.56 105 PRO A CA 1
ATOM 863 C C . PRO A 1 105 ? -20.130 1.501 -0.085 1.00 86.56 105 PRO A C 1
ATOM 865 O O . PRO A 1 105 ? -20.370 0.370 0.336 1.00 86.56 105 PRO A O 1
ATOM 868 N N . ASN A 1 106 ? -20.750 2.016 -1.151 1.00 90.25 106 ASN A N 1
ATOM 869 C CA . ASN A 1 106 ? -21.829 1.324 -1.858 1.00 90.25 106 ASN A CA 1
ATOM 870 C C . ASN A 1 106 ? -21.326 0.161 -2.721 1.00 90.25 106 ASN A C 1
ATOM 872 O O . ASN A 1 106 ? -22.078 -0.767 -3.004 1.00 90.25 106 ASN A O 1
ATOM 876 N N . LEU A 1 107 ? -20.056 0.194 -3.135 1.00 86.25 107 LEU A N 1
ATOM 877 C CA . LEU A 1 107 ? -19.456 -0.864 -3.952 1.00 86.25 107 LEU A CA 1
ATOM 878 C C . LEU A 1 107 ? -18.946 -2.038 -3.104 1.00 86.25 107 LEU A C 1
ATOM 880 O O . LEU A 1 107 ? -18.833 -3.161 -3.596 1.00 86.25 107 LEU A O 1
ATOM 884 N N . GLY A 1 108 ? -18.657 -1.796 -1.822 1.00 82.38 108 GLY A N 1
ATOM 885 C CA . GLY A 1 108 ? -18.125 -2.801 -0.908 1.00 82.38 108 GLY A CA 1
ATOM 886 C C . GLY A 1 108 ? -16.671 -3.196 -1.202 1.00 82.38 108 GLY A C 1
ATOM 887 O O . GLY A 1 108 ? -16.128 -2.991 -2.287 1.00 82.38 108 GLY A O 1
ATOM 888 N N . GLY A 1 109 ? -16.008 -3.815 -0.220 1.00 77.00 109 GLY A N 1
ATOM 889 C CA . GLY A 1 109 ? -14.609 -4.237 -0.365 1.00 77.00 109 GLY A CA 1
ATOM 890 C C . GLY A 1 109 ? -14.390 -5.263 -1.485 1.00 77.00 109 GLY A C 1
ATOM 891 O O . GLY A 1 109 ? -13.365 -5.224 -2.167 1.00 77.00 109 GLY A O 1
ATOM 892 N N . SER A 1 110 ? -15.369 -6.142 -1.725 1.00 79.38 110 SER A N 1
ATOM 893 C CA . SER A 1 110 ? -15.311 -7.172 -2.768 1.00 79.38 110 SER A CA 1
ATOM 894 C C . SER A 1 110 ? -15.132 -6.574 -4.163 1.00 79.38 110 SER A C 1
ATOM 896 O O . SER A 1 110 ? -14.330 -7.105 -4.929 1.00 79.38 110 SER A O 1
ATOM 898 N N . HIS A 1 111 ? -15.777 -5.449 -4.486 1.00 83.75 111 HIS A N 1
ATOM 899 C CA . HIS A 1 111 ? -15.621 -4.782 -5.782 1.00 83.75 111 HIS A CA 1
ATOM 900 C C . HIS A 1 111 ? -14.153 -4.452 -6.096 1.00 83.75 111 HIS A C 1
ATOM 902 O O . HIS A 1 111 ? -13.686 -4.636 -7.220 1.00 83.75 111 HIS A O 1
ATOM 908 N N . TYR A 1 112 ? -13.397 -4.027 -5.082 1.00 83.44 112 TYR A N 1
ATOM 909 C CA . TYR A 1 112 ? -12.029 -3.553 -5.260 1.00 83.44 112 TYR A CA 1
ATOM 910 C C . TYR A 1 112 ? -10.985 -4.669 -5.324 1.00 83.44 112 TYR A C 1
ATOM 912 O O . TYR A 1 112 ? -9.981 -4.497 -6.016 1.00 83.44 112 TYR A O 1
ATOM 920 N N . VAL A 1 113 ? -11.193 -5.796 -4.626 1.00 77.50 113 VAL A N 1
ATOM 921 C CA . VAL A 1 113 ? -10.159 -6.844 -4.483 1.00 77.50 113 VAL A CA 1
ATOM 922 C C . VAL A 1 113 ? -10.539 -8.234 -5.001 1.00 77.50 113 VAL A C 1
ATOM 924 O O . VAL A 1 113 ? -9.643 -9.028 -5.290 1.00 77.50 113 VAL A O 1
ATOM 927 N N . SER A 1 114 ? -11.827 -8.547 -5.189 1.00 74.31 114 SER A N 1
ATOM 928 C CA . SER A 1 114 ? -12.266 -9.905 -5.571 1.00 74.31 114 SER A CA 1
ATOM 929 C C . SER A 1 114 ? -11.734 -10.356 -6.931 1.00 74.31 114 SER A C 1
ATOM 931 O O . SER A 1 114 ? -11.359 -11.517 -7.090 1.00 74.31 114 SER A O 1
ATOM 933 N N . LYS A 1 115 ? -11.610 -9.440 -7.902 1.00 78.12 115 LYS A N 1
ATOM 934 C CA . LYS A 1 115 ? -11.121 -9.782 -9.246 1.00 78.12 115 LYS A CA 1
ATOM 935 C C . LYS A 1 115 ? -9.713 -10.387 -9.242 1.00 78.12 115 LYS A C 1
ATOM 937 O O . LYS A 1 115 ? -9.386 -11.127 -10.163 1.00 78.12 115 LYS A O 1
ATOM 942 N N . TYR A 1 116 ? -8.882 -10.103 -8.234 1.00 75.19 116 TYR A N 1
ATOM 943 C CA . TYR A 1 116 ? -7.530 -10.671 -8.149 1.00 75.19 116 TYR A CA 1
ATOM 944 C C . TYR A 1 116 ? -7.538 -12.106 -7.642 1.00 75.19 116 TYR A C 1
ATOM 946 O O . TYR A 1 116 ? -6.751 -12.908 -8.134 1.00 75.19 116 TYR A O 1
ATOM 954 N N . ALA A 1 117 ? -8.458 -12.444 -6.735 1.00 69.69 117 ALA A N 1
ATOM 955 C CA . ALA A 1 117 ? -8.668 -13.827 -6.321 1.00 69.69 117 ALA A CA 1
ATOM 956 C C . ALA A 1 117 ? -9.137 -14.688 -7.508 1.00 69.69 117 ALA A C 1
ATOM 958 O O . ALA A 1 117 ? -8.638 -15.788 -7.715 1.00 69.69 117 ALA A O 1
ATOM 959 N N . VAL A 1 118 ? -10.038 -14.156 -8.344 1.00 70.19 118 VAL A N 1
ATOM 960 C CA . VAL A 1 118 ? -10.588 -14.883 -9.506 1.00 70.19 118 VAL A CA 1
ATOM 961 C C . VAL A 1 118 ? -9.568 -15.044 -10.643 1.00 70.19 118 VAL A C 1
ATOM 963 O O . VAL A 1 118 ? -9.593 -16.040 -11.357 1.00 70.19 118 VAL A O 1
ATOM 966 N N . LYS A 1 119 ? -8.632 -14.103 -10.809 1.00 74.38 119 LYS A N 1
ATOM 967 C CA . LYS A 1 119 ? -7.593 -14.154 -11.858 1.00 74.38 119 LYS A CA 1
ATOM 968 C C . LYS A 1 119 ? -6.396 -15.060 -11.522 1.00 74.38 119 LYS A C 1
ATOM 970 O O . LYS A 1 119 ? -5.370 -14.969 -12.191 1.00 74.38 119 LYS A O 1
ATOM 975 N N . GLY A 1 120 ? -6.494 -15.894 -10.485 1.00 66.88 120 GLY A N 1
ATOM 976 C CA . GLY A 1 120 ? -5.386 -16.737 -10.016 1.00 66.88 120 GLY A CA 1
ATOM 977 C C . GLY A 1 120 ? -4.269 -15.957 -9.311 1.00 66.88 120 GLY A C 1
ATOM 978 O O . GLY A 1 120 ? -3.171 -16.478 -9.128 1.00 66.88 120 GLY A O 1
ATOM 979 N N . GLY A 1 121 ? -4.533 -14.703 -8.933 1.00 71.69 121 GLY A N 1
ATOM 980 C CA . GLY A 1 121 ? -3.641 -13.898 -8.109 1.00 71.69 121 GLY A CA 1
ATOM 981 C C . GLY A 1 121 ? -3.811 -14.201 -6.619 1.00 71.69 121 GLY A C 1
ATOM 982 O O . GLY A 1 121 ? -4.726 -14.902 -6.193 1.00 71.69 121 GLY A O 1
ATOM 983 N N . THR A 1 122 ? -2.925 -13.640 -5.800 1.00 78.81 122 THR A N 1
ATOM 984 C CA . THR A 1 122 ? -3.012 -13.734 -4.337 1.00 78.81 122 THR A CA 1
ATOM 985 C C . THR A 1 122 ? -3.579 -12.440 -3.764 1.00 78.81 122 THR A C 1
ATOM 987 O O . THR A 1 122 ? -3.167 -11.353 -4.175 1.00 78.81 122 THR A O 1
ATOM 990 N N . VAL A 1 123 ? -4.498 -12.561 -2.801 1.00 85.88 123 VAL A N 1
ATOM 991 C CA . VAL A 1 123 ? -4.938 -11.443 -1.960 1.00 85.88 123 VAL A CA 1
ATOM 992 C C . VAL A 1 123 ? -4.304 -11.599 -0.584 1.00 85.88 123 VAL A C 1
ATOM 994 O O . VAL A 1 123 ? -4.557 -12.569 0.123 1.00 85.88 123 VAL A O 1
ATOM 997 N N . GLU A 1 124 ? -3.467 -10.639 -0.221 1.00 90.38 124 GLU A N 1
ATOM 998 C CA . GLU A 1 124 ? -2.873 -10.512 1.106 1.00 90.38 124 GLU A CA 1
ATOM 999 C C . GLU A 1 124 ? -3.735 -9.568 1.950 1.00 90.38 124 GLU A C 1
ATOM 1001 O O . GLU A 1 124 ? -4.143 -8.509 1.470 1.00 90.38 124 GLU A O 1
ATOM 1006 N N . VAL A 1 125 ? -4.008 -9.931 3.202 1.00 91.50 125 VAL A N 1
ATOM 1007 C CA . VAL A 1 125 ? -4.763 -9.094 4.144 1.00 91.50 125 VAL A CA 1
ATOM 1008 C C . VAL A 1 125 ? -3.903 -8.840 5.374 1.00 91.50 125 VAL A C 1
ATOM 1010 O O . VAL A 1 125 ? -3.350 -9.776 5.946 1.00 91.50 125 VAL A O 1
ATOM 1013 N N . GLY A 1 126 ? -3.807 -7.580 5.791 1.00 93.38 126 GLY A N 1
ATOM 1014 C CA . GLY A 1 126 ? -3.120 -7.180 7.016 1.00 93.38 126 GLY A CA 1
ATOM 1015 C C . GLY A 1 126 ? -4.019 -6.323 7.894 1.00 93.38 126 GLY A C 1
ATOM 1016 O O . GLY A 1 126 ? -4.773 -5.483 7.404 1.00 93.38 126 GLY A O 1
ATOM 1017 N N . CYS A 1 127 ? -3.970 -6.552 9.204 1.00 94.88 127 CYS A N 1
ATOM 1018 C CA . CYS A 1 127 ? -4.711 -5.774 10.192 1.00 94.88 127 CYS A CA 1
ATOM 1019 C C . CYS A 1 127 ? -4.044 -5.867 11.574 1.00 94.88 127 CYS A C 1
ATOM 1021 O O . CYS A 1 127 ? -3.070 -6.595 11.766 1.00 94.88 127 CYS A O 1
ATOM 1023 N N . SER A 1 128 ? -4.537 -5.097 12.547 1.00 94.38 128 SER A N 1
ATOM 1024 C CA . SER A 1 128 ? -4.054 -5.207 13.928 1.00 94.38 128 SER A CA 1
ATOM 1025 C C . SER A 1 128 ? -4.468 -6.546 14.551 1.00 94.38 128 SER A C 1
ATOM 1027 O O . SER A 1 128 ? -5.549 -7.046 14.246 1.00 94.38 128 SER A O 1
ATOM 1029 N N . LYS A 1 129 ? -3.693 -7.071 15.514 1.00 91.56 129 LYS A N 1
ATOM 1030 C CA . LYS A 1 129 ? -4.065 -8.293 16.263 1.00 91.56 129 LYS A CA 1
ATOM 1031 C C . LYS A 1 129 ? -5.462 -8.206 16.879 1.00 91.56 129 LYS A C 1
ATOM 1033 O O . LYS A 1 129 ? -6.208 -9.175 16.883 1.00 91.56 129 LYS A O 1
ATOM 1038 N N . LYS A 1 130 ? -5.834 -7.024 17.387 1.00 89.44 130 LYS A N 1
ATOM 1039 C CA . LYS A 1 130 ? -7.175 -6.785 17.937 1.00 89.44 130 LYS A CA 1
ATOM 1040 C C . LYS A 1 130 ? -8.256 -6.964 16.867 1.00 89.44 130 LYS A C 1
ATOM 1042 O O . LYS A 1 130 ? -9.291 -7.557 17.150 1.00 89.44 130 LYS A O 1
ATOM 1047 N N . THR A 1 131 ? -8.026 -6.435 15.666 1.00 89.25 131 THR A N 1
ATOM 1048 C CA . THR A 1 131 ? -8.945 -6.583 14.529 1.00 89.25 131 THR A CA 1
ATOM 1049 C C . THR A 1 131 ? -9.043 -8.041 14.096 1.00 89.25 131 THR A C 1
ATOM 1051 O O . THR A 1 131 ? -10.146 -8.535 13.907 1.00 89.25 131 THR A O 1
ATOM 1054 N N . GLU A 1 132 ? -7.911 -8.733 13.993 1.00 90.44 132 GLU A N 1
ATOM 1055 C CA . GLU A 1 132 ? -7.844 -10.154 13.648 1.00 90.44 132 GLU A CA 1
ATOM 1056 C C . GLU A 1 132 ? -8.668 -11.014 14.619 1.00 90.44 132 GLU A C 1
ATOM 1058 O O . GLU A 1 132 ? -9.575 -11.725 14.191 1.00 90.44 132 GLU A O 1
ATOM 1063 N N . LEU A 1 133 ? -8.431 -10.868 15.927 1.00 88.81 133 LEU A N 1
ATOM 1064 C CA . LEU A 1 133 ? -9.201 -11.537 16.982 1.00 88.81 133 LEU A CA 1
ATOM 1065 C C . LEU A 1 133 ? -10.701 -11.242 16.860 1.00 88.81 133 LEU A C 1
ATOM 1067 O O . LEU A 1 133 ? -11.529 -12.144 16.948 1.00 88.81 133 LEU A O 1
ATOM 1071 N N . ALA A 1 134 ? -11.066 -9.980 16.622 1.00 86.94 134 ALA A N 1
ATOM 1072 C CA . ALA A 1 134 ? -12.463 -9.591 16.473 1.00 86.94 134 ALA A CA 1
ATOM 1073 C C . ALA A 1 134 ? -13.131 -10.206 15.233 1.00 86.94 134 ALA A C 1
ATOM 1075 O O . ALA A 1 134 ? -14.334 -10.445 15.266 1.00 86.94 134 ALA A O 1
ATOM 1076 N N . LEU A 1 135 ? -12.386 -10.446 14.149 1.00 84.25 135 LEU A N 1
ATOM 1077 C CA . LEU A 1 135 ? -12.899 -11.116 12.952 1.00 84.25 135 LEU A CA 1
ATOM 1078 C C . LEU A 1 135 ? -13.077 -12.620 13.177 1.00 84.25 135 LEU A C 1
ATOM 1080 O O . LEU A 1 135 ? -14.078 -13.170 12.738 1.00 84.25 135 LEU A O 1
ATOM 1084 N N . GLN A 1 136 ? -12.157 -13.264 13.898 1.00 85.88 136 GLN A N 1
ATOM 1085 C CA . GLN A 1 136 ? -12.242 -14.695 14.223 1.00 85.88 136 GLN A CA 1
ATOM 1086 C C . GLN A 1 136 ? -13.425 -15.034 15.142 1.00 85.88 136 GLN A C 1
ATOM 1088 O O . GLN A 1 136 ? -13.945 -16.143 15.092 1.00 85.88 136 GLN A O 1
ATOM 1093 N N . LEU A 1 137 ? -13.852 -14.087 15.980 1.00 82.88 137 LEU A N 1
ATOM 1094 C CA . LEU A 1 137 ? -14.955 -14.271 16.927 1.00 82.88 137 LEU A CA 1
ATOM 1095 C C . LEU A 1 137 ? -16.341 -13.964 16.335 1.00 82.88 137 LEU A C 1
ATOM 1097 O O . LEU A 1 137 ? -17.341 -14.107 17.039 1.00 82.88 137 LEU A O 1
ATOM 1101 N N . ARG A 1 138 ? -16.433 -13.516 15.075 1.00 78.06 138 ARG A N 1
ATOM 1102 C CA . ARG A 1 138 ? -17.729 -13.271 14.428 1.00 78.06 138 ARG A CA 1
ATOM 1103 C C . ARG A 1 138 ? -18.297 -14.582 13.873 1.00 78.06 138 ARG A C 1
ATOM 1105 O O . ARG A 1 138 ? -17.607 -15.224 13.085 1.00 78.06 138 ARG A O 1
ATOM 1112 N N . PRO A 1 139 ? -19.537 -14.967 14.227 1.00 66.56 139 PRO A N 1
ATOM 1113 C CA . PRO A 1 139 ? -20.236 -16.013 13.492 1.00 66.56 139 PRO A CA 1
ATOM 1114 C C . PRO A 1 139 ? -20.483 -15.536 12.051 1.00 66.56 139 PRO A C 1
ATOM 1116 O O . PRO A 1 139 ? -20.782 -14.357 11.839 1.00 66.56 139 PRO A O 1
ATOM 1119 N N . PHE A 1 140 ? -20.278 -16.440 11.090 1.00 61.69 140 PHE A N 1
ATOM 1120 C CA . PHE A 1 140 ? -20.530 -16.207 9.664 1.00 61.69 140 PHE A CA 1
ATOM 1121 C C . PHE A 1 140 ? -22.023 -16.072 9.366 1.00 61.69 140 PHE A C 1
ATOM 1123 O O . PHE A 1 140 ? -22.813 -16.806 10.002 1.00 61.69 140 PHE A O 1
#

Radius of gyration: 15.47 Å; Cα contacts (8 Å, |Δi|>4): 236; chains: 1; bounding box: 44×29×41 Å

Foldseek 3Di:
DKKKWWFPDADDPVQVVVQVVVLQLVLQCVQPNPCCVVVLFGKKKKWWWDADPRRTIMIIMDTGSSPPDDQVNSQVSQQQTGAWDDDPNDTGHRIHDMDGDDDDPVCPPCNRHVVRVVVVIDMDIDGGPVVVVVVVPDDD

Organism: NCBI:txid412755

Secondary structure (DSSP, 8-state):
-EEEEEESS---HHHHHHHHHHHHHHHHHHHH-TTTTTTT---EEEEEEEE-TTS-EEEEEEEE--TT--HHHHHHHHHH-S-EEEETTEEEESEEEEEEE---TTTHHHHHHHHHHHTT--EEEE--HHHHHHHHTS--

Mean predicted aligned error: 4.24 Å

Solvent-accessible surface area (backbone atoms only — not comparable to full-atom values): 7762 Å² total; per-residue (Å²): 62,35,33,43,43,28,42,74,53,72,64,53,71,70,57,47,52,53,32,48,54,52,46,53,49,55,50,33,36,71,60,61,36,91,62,20,68,87,67,56,53,54,43,34,37,40,37,25,57,48,66,44,96,86,61,22,45,30,36,39,36,42,44,40,77,55,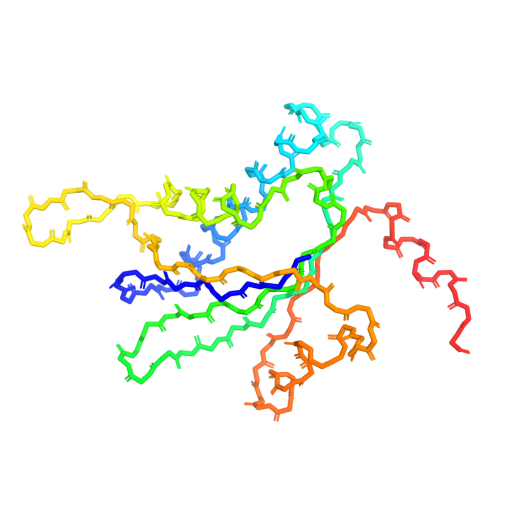70,89,64,49,49,63,56,54,35,55,47,45,39,68,35,54,62,73,40,77,55,96,91,38,80,37,38,36,29,41,50,56,51,54,40,80,64,61,78,91,62,42,73,58,70,80,48,44,66,32,53,74,70,78,36,58,71,49,75,49,58,19,69,68,56,51,55,56,57,72,71,52,85,131

Sequence (140 aa):
MFGHLTYKQPVTKIGADRDFNRFVRGIDEKCFGRRYRERGKHITFARGVEYQIRGVLHNHVLLGLTGDLSPFDIIRLWERIGSLVEIDGVLQPRTGFARVYEYDPNLGGSHYVSKYAVKGGTVEVGCSKKTELALQLRPF

pLDDT: mean 90.53, std 7.21, range [61.69, 97.75]